Protein AF-A0A662B7D0-F1 (afdb_monomer_lite)

Structure (mmCIF, N/CA/C/O backbone):
data_AF-A0A662B7D0-F1
#
_entry.id   AF-A0A662B7D0-F1
#
loop_
_atom_site.group_PDB
_atom_site.id
_atom_site.type_symbol
_atom_site.label_atom_id
_atom_site.label_alt_id
_atom_site.label_comp_id
_atom_site.label_asym_id
_atom_site.label_entity_id
_atom_site.label_seq_id
_atom_site.pdbx_PDB_ins_code
_atom_site.Cartn_x
_atom_site.Cartn_y
_atom_site.Cartn_z
_atom_site.occupancy
_atom_site.B_iso_or_equiv
_atom_site.auth_seq_id
_atom_site.auth_comp_id
_atom_site.auth_asym_id
_atom_site.auth_atom_id
_atom_site.pdbx_PDB_model_num
ATOM 1 N N . MET A 1 1 ? 45.524 -18.411 4.905 1.00 44.41 1 MET A N 1
ATOM 2 C CA . MET A 1 1 ? 44.203 -18.064 4.345 1.00 44.41 1 MET A CA 1
ATOM 3 C C . MET A 1 1 ? 43.277 -17.920 5.532 1.00 44.41 1 MET A C 1
ATOM 5 O O . MET A 1 1 ? 43.179 -18.862 6.304 1.00 44.41 1 MET A O 1
ATOM 9 N N . ASP A 1 2 ? 42.774 -16.711 5.751 1.00 51.34 2 ASP A N 1
ATOM 10 C CA . ASP A 1 2 ? 41.986 -16.322 6.928 1.00 51.34 2 ASP A CA 1
ATOM 11 C C . ASP A 1 2 ? 40.539 -16.850 6.788 1.00 51.34 2 ASP A C 1
ATOM 13 O O . ASP A 1 2 ? 39.982 -16.692 5.693 1.00 51.34 2 ASP A O 1
ATOM 17 N N . PRO A 1 3 ? 39.933 -17.509 7.800 1.00 53.34 3 PRO A N 1
ATOM 18 C CA . PRO A 1 3 ? 38.590 -18.055 7.697 1.00 53.34 3 PRO A CA 1
ATOM 19 C C . PRO A 1 3 ? 37.539 -16.959 7.922 1.00 53.34 3 PRO A C 1
ATOM 21 O O . PRO A 1 3 ? 37.366 -16.437 9.019 1.00 53.34 3 PRO A O 1
ATOM 24 N N . ASP A 1 4 ? 36.804 -16.669 6.851 1.00 58.78 4 ASP A N 1
ATOM 25 C CA . ASP A 1 4 ? 35.397 -16.263 6.859 1.00 58.78 4 ASP A CA 1
ATOM 26 C C . ASP A 1 4 ? 35.023 -14.995 7.639 1.00 58.78 4 ASP A C 1
ATOM 28 O O . ASP A 1 4 ? 34.186 -14.984 8.546 1.00 58.78 4 ASP A O 1
ATOM 32 N N . ILE A 1 5 ? 35.544 -13.871 7.140 1.00 58.16 5 ILE A N 1
ATOM 33 C CA . ILE A 1 5 ? 34.888 -12.561 7.221 1.00 58.16 5 ILE A CA 1
ATOM 34 C C . ILE A 1 5 ? 33.402 -12.737 6.863 1.00 58.16 5 ILE A C 1
ATOM 36 O O . ILE A 1 5 ? 33.051 -12.936 5.695 1.00 58.16 5 ILE A O 1
ATOM 40 N N . LYS A 1 6 ? 32.511 -12.617 7.855 1.00 54.47 6 LYS A N 1
ATOM 41 C CA . LYS A 1 6 ? 31.087 -12.366 7.609 1.00 54.47 6 LYS A CA 1
ATOM 42 C C . LYS A 1 6 ? 30.987 -11.055 6.835 1.00 54.47 6 LYS A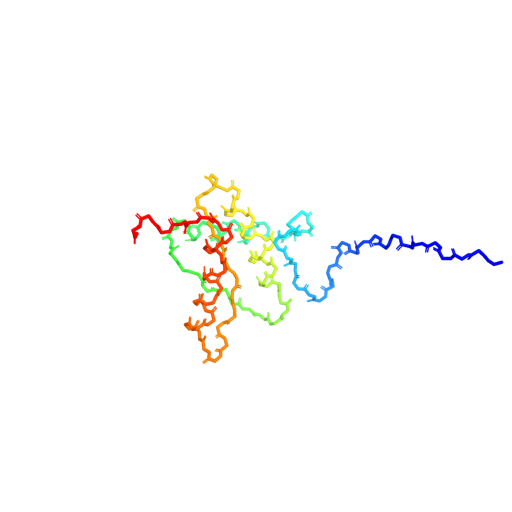 C 1
ATOM 44 O O . LYS A 1 6 ? 31.127 -9.979 7.405 1.00 54.47 6 LYS A O 1
ATOM 49 N N . LYS A 1 7 ? 30.798 -11.136 5.517 1.00 56.31 7 LYS A N 1
ATOM 50 C CA . LYS A 1 7 ? 30.456 -9.967 4.709 1.00 56.31 7 LYS A CA 1
ATOM 51 C C . LYS A 1 7 ? 29.084 -9.485 5.161 1.00 56.31 7 LYS A C 1
ATOM 53 O O . LYS A 1 7 ? 28.074 -10.096 4.817 1.00 56.31 7 LYS A O 1
ATOM 58 N N . ASP A 1 8 ? 29.058 -8.384 5.899 1.00 59.56 8 ASP A N 1
ATOM 59 C CA . ASP A 1 8 ? 27.867 -7.558 6.043 1.00 59.56 8 ASP A CA 1
ATOM 60 C C . ASP A 1 8 ? 27.539 -6.986 4.662 1.00 59.56 8 ASP A C 1
ATOM 62 O O . ASP A 1 8 ? 27.996 -5.915 4.261 1.00 59.56 8 ASP A O 1
ATOM 66 N N . TYR A 1 9 ? 26.801 -7.761 3.866 1.00 59.75 9 TYR A N 1
ATOM 67 C CA . TYR A 1 9 ? 26.258 -7.278 2.611 1.00 59.75 9 TYR A CA 1
ATOM 68 C C . TYR A 1 9 ? 25.285 -6.153 2.949 1.00 59.75 9 TYR A C 1
ATOM 70 O O . TYR A 1 9 ? 24.175 -6.402 3.421 1.00 59.75 9 TYR A O 1
ATOM 78 N N . ILE A 1 10 ? 25.708 -4.912 2.703 1.00 66.56 10 ILE A N 1
ATOM 79 C CA . ILE A 1 10 ? 24.819 -3.753 2.687 1.00 66.56 10 ILE A CA 1
ATOM 80 C C . ILE A 1 10 ? 23.657 -4.123 1.761 1.00 66.56 10 ILE A C 1
ATOM 82 O O . ILE A 1 10 ? 23.846 -4.331 0.559 1.00 66.56 10 ILE A O 1
ATOM 86 N N . LYS A 1 11 ? 22.464 -4.292 2.338 1.00 71.38 11 LYS A N 1
ATOM 87 C CA . LYS A 1 11 ? 21.252 -4.645 1.599 1.00 71.38 11 LYS A CA 1
ATOM 88 C C . LYS A 1 11 ? 21.054 -3.585 0.517 1.00 71.38 11 LYS A C 1
ATOM 90 O O . LYS A 1 11 ? 20.931 -2.407 0.841 1.00 71.38 11 LYS A O 1
ATOM 95 N N . ASN A 1 12 ? 21.069 -3.993 -0.755 1.00 76.00 12 ASN A N 1
ATOM 96 C CA . ASN A 1 12 ? 20.920 -3.068 -1.878 1.00 76.00 12 ASN A CA 1
ATOM 97 C C . ASN A 1 12 ? 19.639 -2.230 -1.682 1.00 76.00 12 ASN A C 1
ATOM 99 O O . ASN A 1 12 ? 18.560 -2.828 -1.591 1.00 76.00 12 ASN A O 1
ATOM 103 N N . PRO A 1 13 ? 19.735 -0.887 -1.606 1.00 77.00 13 PRO A N 1
ATOM 104 C CA . PRO A 1 13 ? 18.577 -0.033 -1.358 1.00 77.00 13 PRO A CA 1
ATOM 105 C C . PRO A 1 13 ? 17.563 -0.088 -2.506 1.00 77.00 13 PRO A C 1
ATOM 107 O O . PRO A 1 13 ? 16.382 0.182 -2.303 1.00 77.00 13 PRO A O 1
ATOM 110 N N . TYR A 1 14 ? 17.989 -0.475 -3.712 1.00 79.50 14 TYR A N 1
ATOM 111 C CA . TYR A 1 14 ? 17.105 -0.539 -4.865 1.00 79.50 14 TYR A CA 1
ATOM 112 C C . TYR A 1 14 ? 16.570 -1.961 -5.090 1.00 79.50 14 TYR A C 1
ATOM 114 O O . TYR A 1 14 ? 17.347 -2.882 -5.357 1.00 79.50 14 TYR A O 1
ATOM 122 N N . PRO A 1 15 ? 15.238 -2.159 -5.047 1.00 79.06 15 PRO A N 1
ATOM 123 C CA . PRO A 1 15 ? 14.603 -3.470 -5.177 1.00 79.06 15 PRO A CA 1
ATOM 124 C C . PRO A 1 15 ? 14.788 -4.144 -6.548 1.00 79.06 15 PRO A C 1
ATOM 126 O O . PRO A 1 15 ? 14.564 -5.348 -6.681 1.00 79.06 15 PRO A O 1
ATOM 129 N N . GLY A 1 16 ? 15.145 -3.390 -7.589 1.00 84.56 16 GLY A N 1
ATOM 130 C CA . GLY A 1 16 ? 15.069 -3.869 -8.967 1.00 84.56 16 GLY A CA 1
ATOM 131 C C . GLY A 1 16 ? 13.611 -4.027 -9.412 1.00 84.56 16 GLY A C 1
ATOM 132 O O . GLY A 1 16 ? 12.830 -3.087 -9.317 1.00 84.56 16 GLY A O 1
ATOM 133 N N . ILE A 1 17 ? 13.242 -5.215 -9.906 1.00 85.25 17 ILE A N 1
ATOM 134 C CA . ILE A 1 17 ? 11.912 -5.492 -10.490 1.00 85.25 17 ILE A CA 1
ATOM 135 C C . ILE A 1 17 ? 10.839 -5.741 -9.415 1.00 85.25 17 ILE A C 1
ATOM 137 O O . ILE A 1 17 ? 9.641 -5.590 -9.680 1.00 85.25 17 ILE A O 1
ATOM 141 N N . ARG A 1 18 ? 11.229 -6.121 -8.189 1.00 90.50 18 ARG A N 1
ATOM 142 C CA . ARG A 1 18 ? 10.247 -6.293 -7.109 1.00 90.50 18 ARG A CA 1
ATOM 143 C C . ARG A 1 18 ? 9.650 -4.937 -6.737 1.00 90.50 18 ARG A C 1
ATOM 145 O O . ARG A 1 18 ? 10.277 -3.891 -6.870 1.00 90.50 18 ARG A O 1
ATOM 152 N N . SER A 1 19 ? 8.430 -4.962 -6.221 1.00 90.94 19 SER A N 1
ATOM 153 C CA . SER A 1 19 ? 7.841 -3.756 -5.645 1.00 90.94 19 SER A CA 1
ATOM 154 C C . SER A 1 19 ? 8.587 -3.334 -4.377 1.00 90.94 19 SER A C 1
ATOM 156 O O . SER A 1 19 ? 9.093 -4.193 -3.646 1.00 90.94 19 SER A O 1
ATOM 158 N N . PHE A 1 20 ? 8.610 -2.028 -4.115 1.00 94.69 20 PHE A N 1
ATOM 159 C CA . PHE A 1 20 ? 9.012 -1.505 -2.812 1.00 94.69 20 PHE A CA 1
ATOM 160 C C . PHE A 1 20 ? 8.023 -1.985 -1.753 1.00 94.69 20 PHE A C 1
ATOM 162 O O . PHE A 1 20 ? 6.818 -2.091 -2.021 1.00 94.69 20 PHE A O 1
ATOM 169 N N . ASP A 1 21 ? 8.540 -2.294 -0.572 1.00 93.81 21 ASP A N 1
ATOM 170 C CA . ASP A 1 21 ? 7.729 -2.662 0.578 1.00 93.81 21 ASP A CA 1
ATOM 171 C C . ASP A 1 21 ? 7.442 -1.467 1.489 1.00 93.81 21 ASP A C 1
ATOM 173 O O . ASP A 1 21 ? 8.000 -0.384 1.326 1.00 93.81 21 ASP A O 1
ATOM 177 N N . ILE A 1 22 ? 6.554 -1.663 2.460 1.00 94.69 22 ILE A N 1
ATOM 178 C CA . ILE A 1 22 ? 6.075 -0.586 3.339 1.00 94.69 2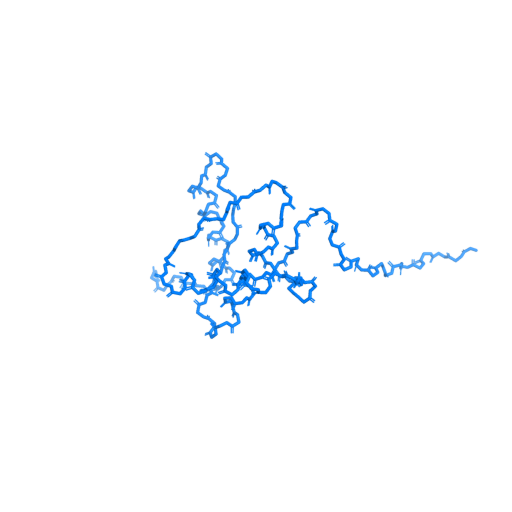2 ILE A CA 1
ATOM 179 C C . ILE A 1 22 ? 7.213 0.057 4.142 1.00 94.69 22 ILE A C 1
ATOM 181 O O . ILE A 1 22 ? 7.271 1.280 4.262 1.00 94.69 22 ILE A O 1
ATOM 185 N N . GLY A 1 23 ? 8.163 -0.752 4.620 1.00 92.25 23 GLY A N 1
ATOM 186 C CA . GLY A 1 23 ? 9.352 -0.279 5.338 1.00 92.25 23 GLY A CA 1
ATOM 187 C C . GLY A 1 23 ? 10.402 0.416 4.462 1.00 92.25 23 GLY A C 1
ATOM 188 O O . GLY A 1 23 ? 11.430 0.835 4.977 1.00 92.25 23 GLY A O 1
ATOM 189 N N . GLU A 1 24 ? 10.173 0.531 3.153 1.00 94.31 24 GLU A N 1
ATOM 190 C CA . GLU A 1 24 ? 11.107 1.132 2.190 1.00 94.31 24 GLU A CA 1
ATOM 191 C C . GLU A 1 24 ? 10.600 2.490 1.675 1.00 94.31 24 GLU A C 1
ATOM 193 O O . GLU A 1 24 ? 11.015 2.951 0.613 1.00 94.31 24 GLU A O 1
ATOM 198 N N . SER A 1 25 ? 9.693 3.133 2.420 1.00 93.88 25 SER A N 1
ATOM 199 C CA . SER A 1 25 ? 9.104 4.434 2.070 1.00 93.88 25 SER A CA 1
ATOM 200 C C . SER A 1 25 ? 10.160 5.519 1.842 1.00 93.88 25 SER A C 1
ATOM 202 O O . SER A 1 25 ? 10.054 6.278 0.883 1.00 93.88 25 SER A O 1
ATOM 204 N N . ASP A 1 26 ? 11.230 5.526 2.640 1.00 92.06 26 ASP A N 1
ATOM 205 C CA . ASP A 1 26 ? 12.319 6.507 2.528 1.00 92.06 26 ASP A CA 1
ATOM 206 C C . ASP A 1 26 ? 13.169 6.334 1.255 1.00 92.06 26 ASP A C 1
ATOM 208 O O . ASP A 1 26 ? 13.989 7.190 0.937 1.00 92.06 26 ASP A O 1
ATOM 212 N N . LEU A 1 27 ? 12.984 5.233 0.518 1.00 92.38 27 LEU A N 1
ATOM 213 C CA . LEU A 1 27 ? 13.662 4.939 -0.749 1.00 92.38 27 LEU A CA 1
ATOM 214 C C . LEU A 1 27 ? 12.734 5.121 -1.965 1.00 92.38 27 LEU A C 1
ATOM 216 O O . LEU A 1 27 ? 13.155 4.899 -3.104 1.00 92.38 27 LEU A O 1
ATOM 220 N N . PHE A 1 28 ? 11.469 5.497 -1.743 1.00 94.12 28 PHE A N 1
ATOM 221 C CA . PHE A 1 28 ? 10.438 5.601 -2.772 1.00 94.12 28 PHE A CA 1
ATOM 222 C C . PHE A 1 28 ? 10.169 7.064 -3.156 1.00 94.12 28 PHE A C 1
ATOM 224 O O . PHE A 1 28 ? 9.537 7.808 -2.412 1.00 94.12 28 PHE A O 1
ATOM 231 N N . PHE A 1 29 ? 10.602 7.458 -4.359 1.00 91.69 29 PHE A N 1
ATOM 232 C CA . PHE A 1 29 ? 10.555 8.845 -4.845 1.00 91.69 29 PHE A CA 1
ATOM 233 C C . PHE A 1 29 ? 9.809 8.997 -6.180 1.00 91.69 29 PHE A C 1
ATOM 235 O O . PHE A 1 29 ? 9.620 8.032 -6.928 1.00 91.69 29 PHE A O 1
ATOM 242 N N . GLY A 1 30 ? 9.421 10.232 -6.514 1.00 94.19 30 GLY A N 1
ATOM 243 C CA . GLY A 1 30 ? 8.861 10.624 -7.816 1.00 94.19 30 GLY A CA 1
ATOM 244 C C . GLY A 1 30 ? 7.385 10.263 -8.010 1.00 94.19 30 GLY A C 1
ATOM 245 O O . GLY A 1 30 ? 6.857 10.333 -9.125 1.00 94.19 30 GLY A O 1
ATOM 246 N N . ARG A 1 31 ? 6.715 9.831 -6.938 1.00 95.88 31 ARG A N 1
ATOM 247 C CA . ARG A 1 31 ? 5.302 9.417 -6.919 1.00 95.88 31 ARG A CA 1
ATOM 248 C C . ARG A 1 31 ? 4.480 10.110 -5.828 1.00 95.88 31 ARG A C 1
ATOM 250 O O . ARG A 1 31 ? 3.365 9.697 -5.520 1.00 95.88 31 ARG A O 1
ATOM 257 N N . GLU A 1 32 ? 5.004 11.185 -5.255 1.00 95.69 32 GLU A N 1
ATOM 258 C CA . GLU A 1 32 ? 4.437 11.925 -4.123 1.00 95.69 32 GLU A CA 1
ATOM 259 C C . GLU A 1 32 ? 3.073 12.534 -4.471 1.00 95.69 32 GLU A C 1
ATOM 261 O O . GLU A 1 32 ? 2.147 12.529 -3.649 1.00 95.69 32 GLU A O 1
ATOM 266 N N . LYS A 1 33 ? 2.923 13.014 -5.714 1.00 97.44 33 LYS A N 1
ATOM 267 C CA . LYS A 1 33 ? 1.656 13.552 -6.225 1.00 97.44 33 LYS A CA 1
ATOM 268 C C . LYS A 1 33 ? 0.575 12.471 -6.259 1.00 97.44 33 LYS A C 1
ATOM 270 O O . LYS A 1 33 ? -0.495 12.683 -5.697 1.00 97.44 33 LYS A O 1
ATOM 275 N N . GLN A 1 34 ? 0.868 11.308 -6.846 1.00 97.31 34 GLN A N 1
ATOM 276 C CA . GLN A 1 34 ? -0.076 10.187 -6.921 1.00 97.31 34 GLN A CA 1
ATOM 277 C C . GLN A 1 34 ? -0.418 9.650 -5.526 1.00 97.31 34 GLN A C 1
ATOM 279 O O . GLN A 1 34 ? -1.580 9.394 -5.235 1.00 97.31 34 GLN A O 1
ATOM 284 N N . THR A 1 35 ? 0.570 9.534 -4.635 1.00 97.00 35 THR A N 1
ATOM 285 C CA . THR A 1 35 ? 0.345 9.140 -3.236 1.00 97.00 35 THR A CA 1
ATOM 286 C C . THR A 1 35 ? -0.622 10.096 -2.532 1.00 97.00 35 THR A C 1
ATOM 288 O O . THR A 1 35 ? -1.527 9.663 -1.822 1.00 97.00 35 THR A O 1
ATOM 291 N N . THR A 1 36 ? -0.459 11.405 -2.737 1.00 96.38 36 THR A N 1
ATOM 292 C CA . THR A 1 36 ? -1.332 12.426 -2.138 1.00 96.38 36 THR A CA 1
ATOM 293 C C . THR A 1 36 ? -2.738 12.409 -2.724 1.00 96.38 36 THR A C 1
ATOM 295 O O . THR A 1 36 ? -3.706 12.555 -1.984 1.00 96.38 36 THR A O 1
ATOM 298 N N . GLU A 1 37 ? -2.862 12.194 -4.029 1.00 96.94 37 GLU A N 1
ATOM 299 C CA . GLU A 1 37 ? -4.152 12.039 -4.696 1.00 96.94 37 GLU A CA 1
ATOM 300 C C . GLU A 1 37 ? -4.928 10.836 -4.143 1.00 96.94 37 GLU A C 1
ATOM 302 O O . GLU A 1 37 ? -6.068 10.996 -3.712 1.00 96.94 37 GLU A O 1
ATOM 307 N N . LEU A 1 38 ? -4.289 9.664 -4.050 1.00 96.38 38 LEU A N 1
ATOM 308 C CA . LEU A 1 38 ? -4.902 8.459 -3.481 1.00 96.38 38 LEU A CA 1
ATOM 309 C C . LEU A 1 38 ? -5.332 8.654 -2.022 1.00 96.38 38 LEU A C 1
ATOM 311 O O . LEU A 1 38 ? -6.438 8.266 -1.652 1.00 96.38 38 LEU A O 1
ATOM 315 N N . PHE A 1 39 ? -4.490 9.293 -1.210 1.00 94.62 39 PHE A N 1
ATOM 316 C CA . PHE A 1 39 ? -4.819 9.632 0.175 1.00 94.62 39 PHE A CA 1
ATOM 317 C C . PHE A 1 39 ? -6.072 10.519 0.263 1.00 94.62 39 PHE A C 1
ATOM 319 O O . PHE A 1 39 ? -6.999 10.225 1.012 1.00 94.62 39 PHE A O 1
ATOM 326 N N . ASN A 1 40 ? -6.153 11.564 -0.565 1.00 94.50 40 ASN A N 1
ATOM 327 C CA . ASN A 1 40 ? -7.309 12.461 -0.587 1.00 94.50 40 ASN A CA 1
ATOM 328 C C . ASN A 1 40 ? -8.595 11.769 -1.062 1.00 94.50 40 ASN A C 1
ATOM 330 O O . ASN A 1 40 ? -9.679 12.117 -0.592 1.00 94.50 40 ASN A O 1
ATOM 334 N N . ILE A 1 41 ? -8.490 10.809 -1.985 1.00 95.38 41 ILE A N 1
ATOM 335 C CA . ILE A 1 41 ? -9.635 10.008 -2.428 1.00 95.38 41 ILE A CA 1
ATOM 336 C C . ILE A 1 41 ? -10.114 9.095 -1.289 1.00 95.38 41 ILE A C 1
ATOM 338 O O . ILE A 1 41 ? -11.321 9.033 -1.054 1.00 95.38 41 ILE A O 1
ATOM 342 N N . LEU A 1 42 ? -9.214 8.446 -0.537 1.00 92.69 42 LEU A N 1
ATOM 343 C CA . LEU A 1 42 ? -9.596 7.611 0.616 1.00 92.69 42 LEU A CA 1
ATOM 344 C C . LEU A 1 42 ? -10.207 8.421 1.762 1.00 92.69 42 LEU A C 1
ATOM 346 O O . LEU A 1 42 ? -11.102 7.942 2.445 1.00 92.69 42 LEU A O 1
ATOM 350 N N . ASN A 1 43 ? -9.817 9.684 1.927 1.00 89.25 43 ASN A N 1
ATOM 351 C CA . ASN A 1 43 ? -10.474 10.563 2.898 1.00 89.25 43 ASN A CA 1
ATOM 352 C C . ASN A 1 43 ? -11.930 10.898 2.532 1.00 89.25 43 ASN A C 1
ATOM 354 O O . ASN A 1 43 ? -12.668 11.428 3.357 1.00 89.25 43 ASN A O 1
ATOM 358 N N . ARG A 1 44 ? -12.351 10.623 1.292 1.00 93.00 44 ARG A N 1
ATOM 359 C CA . ARG A 1 44 ? -13.712 10.878 0.794 1.00 93.00 44 ARG A CA 1
ATOM 360 C C . ARG A 1 44 ? -14.477 9.597 0.462 1.00 93.00 44 ARG A C 1
ATOM 362 O O . ARG A 1 44 ? -15.685 9.655 0.257 1.00 93.00 44 ARG A O 1
ATOM 369 N N . THR A 1 45 ? -13.789 8.461 0.356 1.00 94.50 45 THR A N 1
ATOM 370 C CA . THR A 1 45 ? -14.337 7.195 -0.145 1.00 94.50 45 THR A CA 1
ATOM 371 C C . THR A 1 45 ? -13.718 6.008 0.588 1.00 94.50 45 THR A C 1
ATOM 373 O O . THR A 1 45 ? -12.559 6.044 0.975 1.00 94.50 45 THR A O 1
ATOM 376 N N . HIS A 1 46 ? -14.460 4.911 0.724 1.00 90.25 46 HIS A N 1
ATOM 377 C CA . HIS A 1 46 ? -13.977 3.710 1.423 1.00 90.25 46 HIS A CA 1
ATOM 378 C C . HIS A 1 46 ? -13.301 2.687 0.494 1.00 90.25 46 HIS A C 1
ATOM 380 O O . HIS A 1 46 ? -12.953 1.591 0.927 1.00 90.25 46 HIS A O 1
ATOM 386 N N . PHE A 1 47 ? -13.157 3.000 -0.798 1.00 93.75 47 PHE A N 1
ATOM 387 C CA . PHE A 1 47 ? -12.649 2.057 -1.788 1.00 93.75 47 PHE A CA 1
ATOM 388 C C . PHE A 1 47 ? -11.984 2.770 -2.964 1.00 93.75 47 PHE A C 1
ATOM 390 O O . PHE A 1 47 ? -12.546 3.706 -3.530 1.00 93.75 47 PHE A O 1
ATOM 397 N N . ILE A 1 48 ? -10.819 2.265 -3.376 1.00 95.31 48 ILE A N 1
ATOM 398 C CA . ILE A 1 48 ? -10.114 2.706 -4.581 1.00 95.31 48 ILE A CA 1
ATOM 399 C C . ILE A 1 48 ? -9.599 1.490 -5.344 1.00 95.31 48 ILE A C 1
ATOM 401 O O . ILE A 1 48 ? -8.910 0.637 -4.786 1.00 95.31 48 ILE A O 1
ATOM 405 N N . ALA A 1 49 ? -9.861 1.460 -6.651 1.00 95.31 49 ALA A N 1
ATOM 406 C CA . ALA A 1 49 ? -9.213 0.544 -7.580 1.00 95.31 49 ALA A CA 1
ATOM 407 C C . ALA A 1 49 ? -8.064 1.255 -8.314 1.00 95.31 49 ALA A C 1
ATOM 409 O O . ALA A 1 49 ? -8.261 2.308 -8.915 1.00 95.31 49 ALA A O 1
ATOM 410 N N . ILE A 1 50 ? -6.867 0.663 -8.298 1.00 95.44 50 ILE A N 1
ATOM 411 C CA . ILE A 1 50 ? -5.684 1.189 -8.996 1.00 95.44 50 ILE A CA 1
ATOM 412 C C . ILE A 1 50 ? -5.375 0.285 -10.188 1.00 95.44 50 ILE A C 1
ATOM 414 O O . ILE A 1 50 ? -5.031 -0.886 -10.021 1.00 95.44 50 ILE A O 1
ATOM 418 N N . THR A 1 51 ? -5.455 0.834 -11.398 1.00 95.31 51 THR A N 1
ATOM 419 C CA . THR A 1 51 ? -5.225 0.104 -12.653 1.00 95.31 51 THR A CA 1
ATOM 420 C C . THR A 1 51 ? -3.989 0.631 -13.390 1.00 95.31 51 THR A C 1
ATOM 422 O O . THR A 1 51 ? -3.446 1.686 -13.069 1.00 95.31 51 THR A O 1
ATOM 425 N N . GLY A 1 52 ? -3.471 -0.152 -14.341 1.00 93.75 52 GLY A N 1
ATOM 426 C CA . GLY A 1 52 ? -2.315 0.222 -15.163 1.00 93.75 52 GLY A CA 1
ATOM 427 C C . GLY A 1 52 ? -1.436 -0.970 -15.539 1.00 93.75 52 GLY A C 1
ATOM 428 O O . GLY A 1 52 ? -1.557 -2.048 -14.949 1.00 93.75 52 GLY A O 1
ATOM 429 N N . ALA A 1 53 ? -0.522 -0.763 -16.490 1.00 94.44 53 ALA A N 1
ATOM 430 C CA . ALA A 1 53 ? 0.352 -1.804 -17.038 1.00 94.44 53 ALA A CA 1
ATOM 431 C C . ALA A 1 53 ? 1.098 -2.609 -15.957 1.00 94.44 53 ALA A C 1
ATOM 433 O O . ALA A 1 53 ? 1.422 -2.095 -14.880 1.00 94.44 53 ALA A O 1
ATOM 434 N N . SER A 1 54 ? 1.369 -3.889 -16.222 1.00 91.94 54 SER A N 1
ATOM 435 C CA . SER A 1 54 ? 2.208 -4.696 -15.326 1.00 91.94 54 SER A CA 1
ATOM 436 C C . SER A 1 54 ? 3.581 -4.037 -15.154 1.00 91.94 54 SER A C 1
ATOM 438 O O . SER A 1 54 ? 4.097 -3.423 -16.082 1.00 91.94 54 SER A O 1
ATOM 440 N N . GLY A 1 55 ? 4.142 -4.091 -13.947 1.00 89.12 55 GLY A N 1
ATOM 441 C CA . GLY A 1 55 ? 5.430 -3.451 -13.654 1.00 89.12 55 GLY A CA 1
ATOM 442 C C . GLY A 1 55 ? 5.410 -1.919 -13.533 1.00 89.12 55 GLY A C 1
ATOM 443 O O . GLY A 1 55 ? 6.427 -1.347 -13.167 1.00 89.12 55 GLY A O 1
ATOM 444 N N . SER A 1 56 ? 4.275 -1.229 -13.720 1.00 92.00 56 SER A N 1
ATOM 445 C CA . SER A 1 56 ? 4.205 0.244 -13.596 1.00 92.00 56 SER A CA 1
ATOM 446 C C . SER A 1 56 ? 4.399 0.800 -12.172 1.00 92.00 56 SER A C 1
ATOM 448 O O . SER A 1 56 ? 4.324 2.011 -11.962 1.00 92.00 56 SER A O 1
ATOM 450 N N . GLY A 1 57 ? 4.619 -0.072 -11.183 1.00 93.44 57 GLY A N 1
ATOM 451 C CA . GLY A 1 57 ? 4.870 0.313 -9.794 1.00 93.44 57 GLY A CA 1
ATOM 452 C C . GLY A 1 57 ? 3.623 0.497 -8.925 1.00 93.44 57 GLY A C 1
ATOM 453 O O . GLY A 1 57 ? 3.741 1.059 -7.846 1.00 93.44 57 GLY A O 1
ATOM 454 N N . LYS A 1 58 ? 2.440 0.012 -9.335 1.00 95.81 58 LYS A N 1
ATOM 455 C CA . LYS A 1 58 ? 1.184 0.130 -8.550 1.00 95.81 58 LYS A CA 1
ATOM 456 C C . LYS A 1 58 ? 1.319 -0.407 -7.124 1.00 95.81 58 LYS A C 1
ATOM 458 O O . LYS A 1 58 ? 0.949 0.263 -6.170 1.00 95.81 58 LYS A O 1
ATOM 463 N N . SER A 1 59 ? 1.885 -1.604 -6.982 1.00 95.50 59 SER A N 1
ATOM 464 C CA . SER A 1 59 ? 2.098 -2.207 -5.667 1.00 95.50 59 SER A CA 1
ATOM 465 C C . SER A 1 59 ? 3.086 -1.394 -4.831 1.00 95.50 59 SER A C 1
ATOM 467 O O . SER A 1 59 ? 2.835 -1.211 -3.649 1.00 95.50 59 SER A O 1
ATOM 469 N N . SER A 1 60 ? 4.150 -0.846 -5.435 1.00 96.00 60 SER A N 1
ATOM 470 C CA . SER A 1 60 ? 5.076 0.073 -4.753 1.00 96.00 60 SER A CA 1
ATOM 471 C C . SER A 1 60 ? 4.378 1.365 -4.321 1.00 96.00 60 SER A C 1
ATOM 473 O O . SER A 1 60 ? 4.576 1.815 -3.202 1.00 96.00 60 SER A O 1
ATOM 475 N N . LEU A 1 61 ? 3.519 1.932 -5.176 1.00 97.06 61 LEU A N 1
ATOM 476 C CA . LEU A 1 61 ? 2.744 3.137 -4.875 1.00 97.06 61 LEU A CA 1
ATOM 477 C C . LEU A 1 61 ? 1.840 2.933 -3.656 1.00 97.06 61 LEU A C 1
ATOM 479 O O . LEU A 1 61 ? 1.785 3.797 -2.788 1.00 97.06 61 LEU A O 1
ATOM 483 N N . VAL A 1 62 ? 1.170 1.782 -3.564 1.00 96.81 62 VAL A N 1
ATOM 484 C CA . VAL A 1 62 ? 0.349 1.446 -2.393 1.00 96.81 62 VAL A CA 1
ATOM 485 C C . VAL A 1 62 ? 1.226 1.191 -1.170 1.00 96.81 62 VAL A C 1
ATOM 487 O O . VAL A 1 62 ? 1.006 1.792 -0.124 1.00 96.81 62 VAL A O 1
ATOM 490 N N . LYS A 1 63 ? 2.225 0.315 -1.303 1.00 96.19 63 LYS A N 1
ATOM 491 C CA . LYS A 1 63 ? 3.026 -0.170 -0.178 1.00 96.19 63 LYS A CA 1
ATOM 492 C C . LYS A 1 63 ? 3.967 0.879 0.390 1.00 96.19 63 LYS A C 1
ATOM 494 O O . LYS A 1 63 ? 3.919 1.116 1.580 1.00 96.19 63 LYS A O 1
ATOM 499 N N . ALA A 1 64 ? 4.802 1.501 -0.432 1.00 96.56 64 ALA A N 1
ATOM 500 C CA . ALA A 1 64 ? 5.835 2.433 0.017 1.00 96.56 64 ALA A CA 1
ATOM 501 C C . ALA A 1 64 ? 5.381 3.904 -0.013 1.00 96.56 64 ALA A C 1
ATOM 503 O O . ALA A 1 64 ? 6.015 4.759 0.602 1.00 96.56 64 ALA A O 1
ATOM 504 N N . GLY A 1 65 ? 4.281 4.205 -0.713 1.00 96.38 65 GLY A N 1
ATOM 505 C CA . GLY A 1 65 ? 3.686 5.541 -0.773 1.00 96.38 65 GLY A CA 1
ATOM 506 C C . GLY A 1 65 ? 2.471 5.692 0.141 1.00 96.38 65 GLY A C 1
ATOM 507 O O . GLY A 1 65 ? 2.520 6.394 1.150 1.00 96.38 65 GLY A O 1
ATOM 508 N N . LEU A 1 66 ? 1.357 5.062 -0.237 1.00 95.94 66 LEU A N 1
ATOM 509 C CA . LEU A 1 66 ? 0.044 5.306 0.367 1.00 95.94 66 LEU A CA 1
ATOM 510 C C . LEU A 1 66 ? -0.068 4.804 1.809 1.00 95.94 66 LEU A C 1
ATOM 512 O O . LEU A 1 66 ? -0.488 5.571 2.670 1.00 95.94 66 LEU A O 1
ATOM 516 N N . ILE A 1 67 ? 0.302 3.549 2.080 1.00 95.19 67 ILE A N 1
ATOM 517 C CA . ILE A 1 67 ? 0.195 2.957 3.422 1.00 95.19 67 ILE A CA 1
ATOM 518 C C . ILE A 1 67 ? 0.998 3.776 4.452 1.00 95.19 67 ILE A C 1
ATOM 520 O O . ILE A 1 67 ? 0.386 4.225 5.419 1.00 95.19 67 ILE A O 1
ATOM 524 N N . PRO A 1 68 ? 2.297 4.083 4.240 1.00 94.62 68 PRO A N 1
ATOM 525 C CA . PRO A 1 68 ? 3.074 4.925 5.146 1.00 94.62 68 PRO A CA 1
ATOM 526 C C . PRO A 1 68 ? 2.446 6.295 5.390 1.00 94.62 68 PRO A C 1
ATOM 528 O O . PRO A 1 68 ? 2.509 6.811 6.505 1.00 94.62 68 PRO A O 1
ATOM 531 N N . LYS A 1 69 ? 1.835 6.895 4.359 1.00 93.62 69 LYS A N 1
ATOM 532 C CA . LYS A 1 69 ? 1.136 8.177 4.489 1.00 93.62 69 LYS A CA 1
ATOM 533 C C . LYS A 1 69 ? -0.114 8.058 5.365 1.00 93.62 69 LYS A C 1
ATOM 535 O O . LYS A 1 69 ? -0.295 8.899 6.237 1.00 93.62 69 LYS A O 1
ATOM 540 N N . LEU A 1 70 ? -0.930 7.020 5.172 1.00 92.44 70 LEU A N 1
ATOM 541 C CA . LEU A 1 70 ? -2.125 6.758 5.986 1.00 92.44 70 LEU A CA 1
ATOM 542 C C . LEU A 1 70 ? -1.771 6.479 7.450 1.00 92.44 70 LEU A C 1
ATOM 544 O O . LEU A 1 70 ? -2.402 7.020 8.349 1.00 92.44 70 LEU A O 1
ATOM 548 N N . THR A 1 71 ? -0.740 5.673 7.709 1.00 90.69 71 THR A N 1
ATOM 549 C CA . THR A 1 71 ? -0.356 5.310 9.082 1.00 90.69 71 THR A CA 1
ATOM 550 C C . THR A 1 71 ? 0.304 6.459 9.845 1.00 90.69 71 THR A C 1
ATOM 552 O O . THR A 1 71 ? 0.231 6.494 11.069 1.00 90.69 71 THR A O 1
ATOM 555 N N . LYS A 1 72 ? 0.952 7.404 9.144 1.00 88.75 72 LYS A N 1
ATOM 556 C CA . LYS A 1 72 ? 1.507 8.630 9.750 1.00 88.75 72 LYS A CA 1
ATOM 557 C C . LYS A 1 72 ? 0.424 9.670 10.078 1.00 88.75 72 LYS A C 1
ATOM 559 O O . LYS A 1 72 ? 0.664 10.529 10.921 1.00 88.75 72 LYS A O 1
ATOM 564 N N . ASP A 1 73 ? -0.745 9.603 9.439 1.00 80.62 73 ASP A N 1
ATOM 565 C CA . ASP A 1 73 ? -1.856 10.535 9.656 1.00 80.62 73 ASP A CA 1
ATOM 566 C C . ASP A 1 73 ? -2.646 10.177 10.928 1.00 80.62 73 ASP A C 1
ATOM 568 O O . ASP A 1 73 ? -3.581 9.377 10.902 1.00 80.62 73 ASP A O 1
ATOM 572 N N . ASN A 1 74 ? -2.214 10.729 12.068 1.00 69.00 74 ASN A N 1
ATOM 573 C CA . ASN A 1 74 ? -2.863 10.651 13.389 1.00 69.00 74 ASN A CA 1
ATOM 574 C C . ASN A 1 74 ? -3.289 9.244 13.880 1.00 69.00 74 ASN A C 1
ATOM 576 O O . ASN A 1 74 ? -4.077 9.134 14.815 1.00 69.00 74 ASN A O 1
ATOM 580 N N . GLY A 1 75 ? -2.737 8.168 13.309 1.00 61.81 75 GLY A N 1
ATOM 581 C CA . GLY A 1 75 ? -2.778 6.812 13.869 1.00 61.81 75 GLY A CA 1
ATOM 582 C C . GLY A 1 75 ? -4.101 6.048 13.742 1.00 61.81 75 GLY A C 1
ATOM 583 O O . GLY A 1 75 ? -4.216 4.967 14.313 1.00 61.81 75 GLY A O 1
ATOM 584 N N . ASN A 1 76 ? -5.087 6.549 12.992 1.00 79.00 76 ASN A N 1
ATOM 585 C CA . ASN A 1 76 ? -6.396 5.882 12.886 1.00 79.00 76 ASN A CA 1
ATOM 586 C C . ASN A 1 76 ? -6.444 4.745 11.855 1.00 79.00 76 ASN A C 1
ATOM 588 O O . ASN A 1 76 ? -7.438 4.022 11.777 1.00 79.00 76 ASN A O 1
ATOM 592 N N . TRP A 1 77 ? -5.393 4.574 11.054 1.00 88.38 77 TRP A N 1
ATOM 593 C CA . TRP A 1 77 ? -5.348 3.551 10.018 1.00 88.38 77 TRP A CA 1
ATOM 594 C C . TRP A 1 77 ? -4.527 2.348 10.468 1.00 88.38 77 TRP A C 1
ATOM 596 O O . TRP A 1 77 ? -3.317 2.436 10.664 1.00 88.38 77 TRP A O 1
ATOM 606 N N . SER A 1 78 ? -5.193 1.201 10.555 1.00 88.81 78 SER A N 1
ATOM 607 C CA . SER A 1 78 ? -4.544 -0.107 10.477 1.00 88.81 78 SER A CA 1
ATOM 608 C C . SER A 1 78 ? -4.614 -0.618 9.043 1.00 88.81 78 SER A C 1
A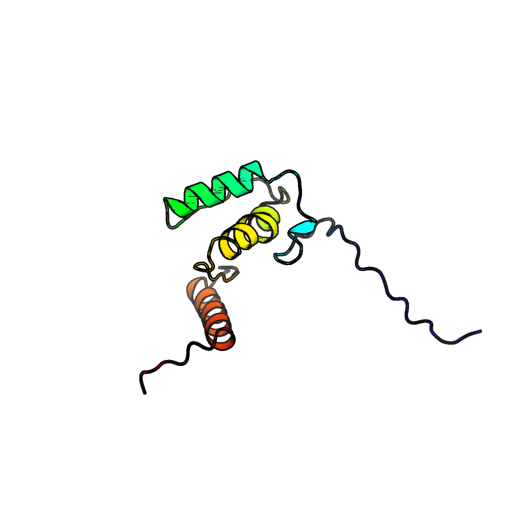TOM 610 O O . SER A 1 78 ? -5.544 -0.290 8.304 1.00 88.81 78 SER A O 1
ATOM 612 N N . TYR A 1 79 ? -3.640 -1.426 8.642 1.00 91.81 79 TYR A N 1
ATOM 613 C CA . TYR A 1 79 ? -3.615 -2.013 7.311 1.00 91.81 79 TYR A CA 1
ATOM 614 C C . TYR A 1 79 ? -3.321 -3.507 7.384 1.00 91.81 79 TYR A C 1
ATOM 616 O O . TYR A 1 79 ? -2.650 -3.988 8.292 1.00 91.81 79 TYR A O 1
ATOM 624 N N . LEU A 1 80 ? -3.794 -4.218 6.368 1.00 94.31 80 LEU A N 1
ATOM 625 C CA . LEU A 1 80 ? -3.395 -5.580 6.050 1.00 94.31 80 LEU A CA 1
ATOM 626 C C . LEU A 1 80 ? -3.214 -5.681 4.537 1.00 94.31 80 LEU A C 1
ATOM 628 O O . LEU A 1 80 ? -3.824 -4.922 3.778 1.00 94.31 80 LEU A O 1
ATOM 632 N N . VAL A 1 81 ? -2.378 -6.610 4.080 1.00 93.50 81 VAL A N 1
ATOM 633 C CA . VAL A 1 81 ? -2.134 -6.829 2.651 1.00 93.50 81 VAL A CA 1
ATOM 634 C C . VAL A 1 81 ? -2.407 -8.286 2.334 1.00 93.50 81 VAL A C 1
ATOM 636 O O . VAL A 1 81 ? -1.662 -9.160 2.753 1.00 93.50 81 VAL A O 1
ATOM 639 N N . PHE A 1 82 ? -3.425 -8.550 1.520 1.00 95.06 82 PHE A N 1
ATOM 640 C CA . PHE A 1 82 ? -3.761 -9.908 1.105 1.00 95.06 82 PHE A CA 1
ATOM 641 C C . PHE A 1 82 ? -3.882 -10.015 -0.415 1.00 95.06 82 PHE A C 1
ATOM 643 O O . PHE A 1 82 ? -4.031 -9.024 -1.135 1.00 95.06 82 PHE A O 1
ATOM 650 N N . ARG A 1 83 ? -3.806 -11.249 -0.917 1.00 94.81 83 ARG A N 1
ATOM 651 C CA . ARG A 1 83 ? -4.083 -11.571 -2.318 1.00 94.81 83 ARG A CA 1
ATOM 652 C C . ARG A 1 83 ? -5.399 -12.346 -2.393 1.00 94.81 83 ARG A C 1
ATOM 654 O O . ARG A 1 83 ? -5.466 -13.434 -1.824 1.00 94.81 83 ARG A O 1
ATOM 661 N N . PRO A 1 84 ? -6.417 -11.845 -3.115 1.00 94.31 84 PRO A N 1
ATOM 662 C CA . PRO A 1 84 ? -7.712 -12.517 -3.208 1.00 94.31 84 PRO A CA 1
ATOM 663 C C . PRO A 1 84 ? -7.616 -13.970 -3.700 1.00 94.31 84 PRO A C 1
ATOM 665 O O . PRO A 1 84 ? -8.197 -14.864 -3.093 1.00 94.31 84 PRO A O 1
ATOM 668 N N . GLY A 1 85 ? -6.825 -14.231 -4.748 1.00 95.19 85 GLY A N 1
ATOM 669 C CA . GLY A 1 85 ? -6.682 -15.575 -5.320 1.00 95.19 85 GLY A CA 1
ATOM 670 C C . GLY A 1 85 ? -8.035 -16.205 -5.683 1.00 95.19 85 GLY A C 1
ATOM 671 O O . GLY A 1 85 ? -8.971 -15.499 -6.050 1.00 95.19 85 GLY A O 1
ATOM 672 N N . ASN A 1 86 ? -8.140 -17.529 -5.540 1.00 97.12 86 ASN A N 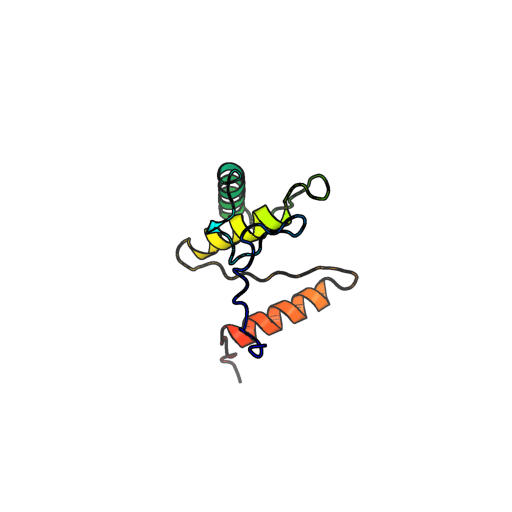1
ATOM 673 C CA . ASN A 1 86 ? -9.380 -18.281 -5.789 1.00 97.12 86 ASN A CA 1
ATOM 674 C C . ASN A 1 86 ? -10.306 -18.368 -4.557 1.00 97.12 86 ASN A C 1
ATOM 676 O O . ASN A 1 86 ? -11.381 -18.951 -4.646 1.00 97.12 86 ASN A O 1
ATOM 680 N N . ASN A 1 87 ? -9.894 -17.821 -3.407 1.00 96.94 87 ASN A N 1
ATOM 681 C CA . ASN A 1 87 ? -10.664 -17.833 -2.160 1.00 96.94 87 ASN A CA 1
ATOM 682 C C . ASN A 1 87 ? -10.553 -16.467 -1.453 1.00 96.94 87 ASN A C 1
ATOM 684 O O . ASN A 1 87 ? -9.858 -16.348 -0.440 1.00 96.94 87 ASN A O 1
ATOM 688 N N . PRO A 1 88 ? -11.198 -15.415 -1.991 1.00 96.44 88 PRO A N 1
ATOM 689 C CA . PRO A 1 88 ? -11.016 -14.042 -1.523 1.00 96.44 88 PRO A CA 1
ATOM 690 C C . PRO A 1 88 ? -11.397 -13.862 -0.053 1.00 96.44 88 PRO A C 1
ATOM 692 O O . PRO A 1 88 ? -10.654 -13.226 0.692 1.00 96.44 88 PRO A O 1
ATOM 695 N N . TYR A 1 89 ? -12.520 -14.450 0.367 1.00 97.62 89 TYR A N 1
ATOM 696 C CA . TYR A 1 89 ? -12.993 -14.362 1.745 1.00 97.62 89 TYR A CA 1
ATOM 697 C C . TYR A 1 89 ? -12.078 -15.127 2.698 1.00 97.62 89 TYR A C 1
ATOM 699 O O . TYR A 1 89 ? -11.666 -14.562 3.701 1.00 97.62 89 TYR A O 1
ATOM 707 N N . GLY A 1 90 ? -11.685 -16.361 2.362 1.00 97.56 90 GLY A N 1
ATOM 708 C CA . GLY A 1 90 ? -10.781 -17.137 3.212 1.00 97.56 90 GLY A CA 1
ATOM 709 C C . GLY A 1 90 ? -9.409 -16.482 3.370 1.00 97.56 90 GLY A C 1
ATOM 710 O O . GLY A 1 90 ? -8.908 -16.380 4.486 1.00 97.56 90 GLY A O 1
ATOM 711 N N . ASN A 1 91 ? -8.833 -15.966 2.281 1.00 97.31 91 ASN A N 1
ATOM 712 C CA . ASN A 1 91 ? -7.541 -15.281 2.331 1.00 97.31 91 ASN A CA 1
ATOM 713 C C . ASN A 1 91 ? -7.610 -13.984 3.148 1.00 97.31 91 ASN A C 1
ATOM 715 O O . ASN A 1 91 ? -6.681 -13.688 3.896 1.00 97.31 91 ASN A O 1
ATOM 719 N N . LEU A 1 92 ? -8.713 -13.234 3.048 1.00 96.62 92 LEU A N 1
ATOM 720 C CA . LEU A 1 92 ? -8.945 -12.066 3.896 1.00 96.62 92 LEU A CA 1
ATOM 721 C C . LEU A 1 92 ? -9.103 -12.461 5.370 1.00 96.62 92 LEU A C 1
ATOM 723 O O . LEU A 1 92 ? -8.487 -11.837 6.227 1.00 96.62 92 LEU A O 1
ATOM 727 N N . SER A 1 93 ? -9.903 -13.488 5.676 1.00 96.94 93 SER A N 1
ATOM 728 C CA . SER A 1 93 ? -10.129 -13.954 7.050 1.00 96.94 93 SER A CA 1
ATOM 729 C C . SER A 1 93 ? -8.840 -14.413 7.727 1.00 96.94 93 SER A C 1
ATOM 731 O O . SER A 1 93 ? -8.633 -14.106 8.898 1.00 96.94 93 SER A O 1
ATOM 733 N N . ILE A 1 94 ? -7.971 -15.119 6.997 1.00 95.69 94 ILE A N 1
ATOM 734 C CA . ILE A 1 94 ? -6.656 -15.540 7.495 1.00 95.69 94 ILE A CA 1
ATOM 735 C C . ILE A 1 94 ? -5.819 -14.313 7.858 1.00 95.69 94 ILE A C 1
ATOM 737 O O . ILE A 1 94 ? -5.350 -14.210 8.989 1.00 95.69 94 ILE A O 1
ATOM 741 N N . GLU A 1 95 ? -5.673 -13.370 6.927 1.00 95.88 95 GLU A N 1
ATOM 742 C CA . GLU A 1 95 ? -4.811 -12.205 7.132 1.00 95.88 95 GLU A CA 1
ATOM 743 C C . GLU A 1 95 ? -5.343 -11.285 8.238 1.00 95.88 95 GLU A C 1
ATOM 745 O O . GLU A 1 95 ? -4.590 -10.819 9.093 1.00 95.88 95 GLU A O 1
ATOM 750 N N . LEU A 1 96 ? -6.661 -11.084 8.283 1.00 95.31 96 LEU A N 1
ATOM 751 C CA . LEU A 1 96 ? -7.317 -10.314 9.334 1.00 95.31 96 LEU A CA 1
ATOM 752 C C . LEU A 1 96 ? -7.152 -10.983 10.705 1.00 95.31 96 LEU A C 1
ATOM 754 O O . LEU A 1 96 ? -6.856 -10.309 11.688 1.00 95.31 96 LEU A O 1
ATOM 758 N N . GLY A 1 97 ? -7.297 -12.309 10.778 1.00 94.94 97 GLY A N 1
ATOM 759 C CA . GLY A 1 97 ? -7.080 -13.068 12.007 1.00 94.94 97 GLY A CA 1
ATOM 760 C C . GLY A 1 97 ? -5.641 -12.968 12.519 1.00 94.94 97 GLY A C 1
ATOM 761 O O . GLY A 1 97 ? -5.431 -12.882 13.728 1.00 94.94 97 GLY A O 1
ATOM 762 N N . THR A 1 98 ? -4.654 -12.945 11.622 1.00 93.00 98 THR A N 1
ATOM 763 C CA . THR A 1 98 ? -3.244 -12.707 11.969 1.00 93.00 98 THR A CA 1
ATOM 764 C C . THR A 1 98 ? -3.050 -11.295 1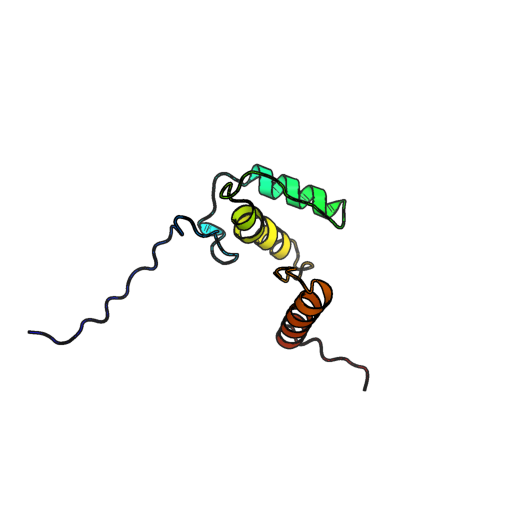2.524 1.00 93.00 98 THR A C 1
ATOM 766 O O . THR A 1 98 ? -2.555 -11.145 13.640 1.00 93.00 98 THR A O 1
ATOM 769 N N . MET A 1 99 ? -3.551 -10.272 11.822 1.00 91.50 99 MET A N 1
ATOM 770 C CA . MET A 1 99 ? -3.443 -8.871 12.246 1.00 91.50 99 MET A CA 1
ATOM 771 C C . MET A 1 99 ? -4.092 -8.618 13.622 1.00 91.50 99 MET A C 1
ATOM 773 O O . MET A 1 99 ? -3.529 -7.913 14.462 1.00 91.50 99 MET A O 1
ATOM 777 N N . LEU A 1 100 ? -5.258 -9.212 13.899 1.00 90.44 100 LEU A N 1
ATOM 778 C CA . LEU A 1 100 ? -5.953 -9.051 15.184 1.00 90.44 100 LEU A CA 1
ATOM 779 C C . LEU A 1 100 ? -5.197 -9.700 16.355 1.00 90.44 100 LEU A C 1
ATOM 781 O O . LEU A 1 100 ? -5.206 -9.165 17.465 1.00 90.44 100 LEU A O 1
ATOM 785 N N . LYS A 1 101 ? -4.505 -10.823 16.115 1.00 89.38 101 LYS A N 1
ATOM 786 C CA . LYS A 1 101 ? -3.665 -11.481 17.131 1.00 89.38 101 LYS A CA 1
ATOM 787 C C . LYS A 1 101 ? -2.441 -10.636 17.477 1.00 89.38 101 LYS A C 1
ATOM 789 O O . LYS A 1 101 ? -2.090 -10.533 18.648 1.00 89.38 101 LYS A O 1
ATOM 794 N N . GLU A 1 102 ? -1.823 -10.020 16.473 1.00 82.75 102 GLU A N 1
ATOM 795 C CA . GLU A 1 102 ? -0.642 -9.164 16.635 1.00 82.75 102 GLU A CA 1
ATOM 796 C C . GLU A 1 102 ? -0.969 -7.820 17.299 1.00 82.75 102 GLU A C 1
ATOM 798 O O . GLU A 1 102 ? -0.175 -7.308 18.084 1.00 82.75 102 GLU A O 1
ATOM 803 N N . THR A 1 103 ? -2.156 -7.264 17.039 1.00 73.81 103 THR A N 1
ATOM 804 C CA . THR A 1 103 ? -2.593 -5.974 17.608 1.00 73.81 103 THR A CA 1
ATOM 805 C C . THR A 1 103 ? -3.212 -6.087 19.005 1.00 73.81 103 THR A C 1
ATOM 807 O O . THR A 1 103 ? -3.559 -5.076 19.612 1.00 73.81 103 THR A O 1
ATOM 810 N N . GLY A 1 104 ? -3.312 -7.299 19.565 1.00 62.28 104 GLY A N 1
ATOM 811 C CA . GLY A 1 104 ? -3.714 -7.511 20.956 1.00 62.28 104 GLY A CA 1
ATOM 812 C C . GLY A 1 104 ? -5.171 -7.154 21.260 1.00 62.28 104 GLY A C 1
ATOM 813 O O . GLY A 1 104 ? -5.512 -6.956 22.430 1.00 62.28 104 GLY A O 1
ATOM 814 N N . VAL A 1 105 ? -6.039 -7.101 20.243 1.00 58.62 105 VAL A N 1
ATOM 815 C CA . VAL A 1 105 ? -7.489 -6.957 20.422 1.00 58.62 105 VAL A CA 1
ATOM 816 C C . VAL A 1 105 ? -8.016 -8.271 21.004 1.00 58.62 105 VAL A C 1
ATOM 818 O O . VAL A 1 105 ? -8.492 -9.153 20.296 1.00 58.62 105 VAL A O 1
ATOM 821 N N . ARG A 1 106 ? -7.859 -8.441 22.323 1.00 46.22 106 ARG A N 1
ATOM 822 C CA . ARG A 1 106 ? -8.544 -9.495 23.070 1.00 46.22 106 ARG A CA 1
ATOM 823 C C . ARG A 1 106 ? -10.022 -9.157 23.050 1.00 46.22 106 ARG A C 1
ATOM 825 O O . ARG A 1 106 ? -10.418 -8.085 23.514 1.00 46.22 106 ARG A O 1
ATOM 832 N N . ASP A 1 107 ? -10.802 -10.081 22.519 1.00 45.00 107 ASP A N 1
ATOM 833 C CA . ASP A 1 107 ? -12.244 -10.100 22.676 1.00 45.00 107 ASP A CA 1
ATOM 834 C C . ASP A 1 107 ? -12.568 -9.928 24.171 1.00 45.00 107 ASP A C 1
ATOM 836 O O . ASP A 1 107 ? -12.111 -10.711 25.005 1.00 45.00 107 ASP A O 1
ATOM 840 N N . LYS A 1 108 ? -13.267 -8.847 24.536 1.00 43.44 108 LYS A N 1
ATOM 841 C CA . LYS A 1 108 ? -13.677 -8.579 25.927 1.00 43.44 108 LYS A CA 1
ATOM 842 C C . LYS A 1 108 ? -14.978 -9.298 26.301 1.00 43.44 108 LYS A C 1
ATOM 844 O O . LYS A 1 108 ? -15.524 -9.01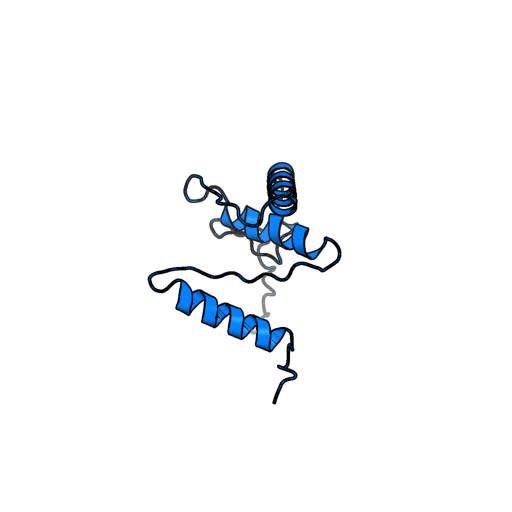6 27.361 1.00 43.44 108 LYS A O 1
ATOM 849 N N . ASN A 1 109 ? -15.462 -10.215 25.464 1.00 37.12 109 ASN A N 1
ATOM 850 C CA . ASN A 1 109 ? -16.705 -10.944 25.689 1.00 37.12 109 ASN A CA 1
ATOM 851 C C . ASN A 1 109 ? -16.468 -12.460 25.701 1.00 37.12 109 ASN A C 1
ATOM 853 O O . ASN A 1 109 ? -16.824 -13.169 24.762 1.00 37.12 109 ASN A O 1
ATOM 857 N N . THR A 1 110 ? -15.887 -12.968 26.785 1.00 39.25 110 THR A N 1
ATOM 858 C CA . THR A 1 110 ? -16.187 -14.302 27.331 1.00 39.25 110 THR A CA 1
ATOM 859 C C . THR A 1 110 ? -16.018 -14.250 28.840 1.00 39.25 110 THR A C 1
ATOM 861 O O . THR A 1 110 ? -15.003 -13.668 29.287 1.00 39.25 110 THR A O 1
#

Radius of gyration: 18.22 Å; chains: 1; bounding box: 61×32×44 Å

Foldseek 3Di:
DDPDDPPPPPPPLDPPQDADAQVSLVSDDDCQVVLVVVQVVVVVDVDDDDDDDPSPRPVNCVGNRNVNVVCPPPRPDDDWDFDCPPPNPVRVVVRVVVVCVVVVPDDPPD

Secondary structure (DSSP, 8-state):
------------S--TTSPPPGGGGGG--S-HHHHHHHHHHHTT-S-------TTSSHHHIIIIIIHHHHHHSTT---------TT-HHHHHHHHHHHHHHHTT---S--

Sequence (110 aa):
MDPDIKKDYIKNPYPGIRSFDIGESDLFFGREKQTTELFNILNRTHFIAITGASGSGKSSLVKAGLIPKLTKDNGNWSYLVFRPGNNPYGNLSIELGTMLKETGVRDKNT

pLDDT: mean 85.74, std 15.83, range [37.12, 97.62]